Protein AF-A0A961YXX4-F1 (afdb_monomer_lite)

Secondary structure (DSSP, 8-state):
---TTHHHHHHHHHHHHHHHHHHHHHHHHHHHHHHHHHHHHTT-SSHHHHHHHHHHHHHHHHHHHHHHHHHHHHHHHHHHHHHHHHHHT--PPPTTT-HHHHHHHHHHHHHHT----

pLDDT: mean 92.04, std 9.21, range [41.75, 98.19]

Foldseek 3Di:
DPDDPPVVVVVVVVVVVVCVLVVQLVVVLVVVLVVQLVVLVVVDPDPVRSNVRSVVCSVVVSVVSVVVSVVVVVVCVVCVVVVVCVVVVNDDDDCVNCVPVVVVQVVVCVVVVHDRD

Structure (mmCIF, N/CA/C/O backbone):
data_AF-A0A961YXX4-F1
#
_entry.id   AF-A0A961YXX4-F1
#
loop_
_atom_site.group_PDB
_atom_site.id
_atom_site.type_symbol
_atom_site.label_atom_id
_atom_site.label_alt_id
_atom_site.label_comp_id
_atom_site.label_asym_id
_atom_site.label_entity_id
_atom_site.label_seq_id
_atom_site.pdbx_PDB_ins_code
_atom_site.Cartn_x
_atom_site.Cartn_y
_atom_site.Cartn_z
_atom_site.occupancy
_atom_site.B_iso_or_equiv
_atom_site.auth_seq_id
_atom_site.auth_comp_id
_atom_site.auth_asym_id
_atom_site.auth_atom_id
_atom_site.pdbx_PDB_model_num
ATOM 1 N N . MET A 1 1 ? -22.654 16.988 24.661 1.00 48.50 1 MET A N 1
ATOM 2 C CA . MET A 1 1 ? -21.437 17.762 24.327 1.00 48.50 1 MET A CA 1
ATOM 3 C C . MET A 1 1 ? -21.035 17.388 22.911 1.00 48.50 1 MET A C 1
ATOM 5 O O . MET A 1 1 ? -20.723 16.232 22.672 1.00 48.50 1 MET A O 1
ATOM 9 N N . GLN A 1 2 ? -21.148 18.310 21.960 1.00 41.75 2 GLN A N 1
ATOM 10 C CA . GLN A 1 2 ? -20.790 18.065 20.562 1.00 41.75 2 GLN A CA 1
ATOM 11 C C . GLN A 1 2 ? -19.260 18.148 20.460 1.00 41.75 2 GLN A C 1
ATOM 13 O O . GLN A 1 2 ? -18.680 19.183 20.777 1.00 41.75 2 GLN A O 1
ATOM 18 N N . SER A 1 3 ? -18.584 17.042 20.138 1.00 55.91 3 SER A N 1
ATOM 19 C CA . SER A 1 3 ? -17.119 17.003 20.080 1.00 55.91 3 SER A CA 1
ATOM 20 C C . SER A 1 3 ? -16.629 17.659 18.786 1.00 55.91 3 SER A C 1
ATOM 22 O O . SER A 1 3 ? -16.479 17.014 17.742 1.00 55.91 3 SER A O 1
ATOM 24 N N . TYR A 1 4 ? -16.390 18.960 18.835 1.00 53.75 4 TYR A N 1
ATOM 25 C CA . TYR A 1 4 ? -15.705 19.667 17.762 1.00 53.75 4 TYR A CA 1
ATOM 26 C C . TYR A 1 4 ? -14.233 19.210 17.743 1.00 53.75 4 TYR A C 1
ATOM 28 O O . TYR A 1 4 ? -13.545 19.304 18.753 1.00 53.75 4 TYR A O 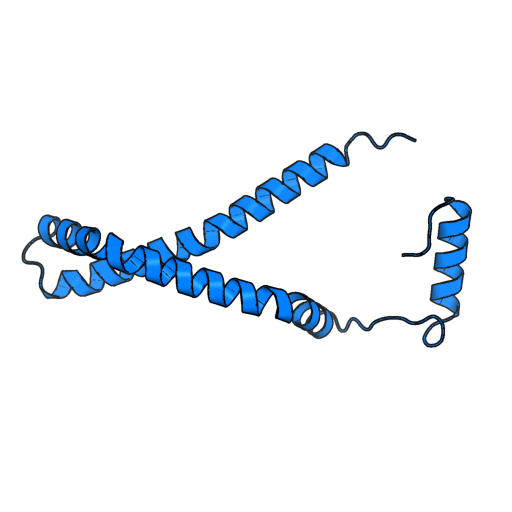1
ATOM 36 N N . GLY A 1 5 ? -13.775 18.636 16.622 1.00 68.56 5 GLY A N 1
ATOM 37 C CA . GLY A 1 5 ? -12.391 18.160 16.431 1.00 68.56 5 GLY A CA 1
ATOM 38 C C . GLY A 1 5 ? -12.224 16.667 16.104 1.00 68.56 5 GLY A C 1
ATOM 39 O O . GLY A 1 5 ? -11.258 16.311 15.430 1.00 68.56 5 GLY A O 1
ATOM 40 N N . LEU A 1 6 ? -13.179 15.796 16.471 1.00 74.75 6 LEU A N 1
ATOM 41 C CA . LEU A 1 6 ? -13.108 14.360 16.129 1.00 74.75 6 LEU A CA 1
ATOM 42 C C . LEU A 1 6 ? -13.141 14.126 14.618 1.00 74.75 6 LEU A C 1
ATOM 44 O O . LEU A 1 6 ? -12.371 13.324 14.099 1.00 74.75 6 LEU A O 1
ATOM 48 N N . ASN A 1 7 ? -13.990 14.862 13.900 1.00 81.31 7 ASN A N 1
ATOM 49 C CA . ASN A 1 7 ? -14.094 14.719 12.451 1.00 81.31 7 ASN A CA 1
ATOM 50 C C . ASN A 1 7 ? -12.767 15.065 11.768 1.00 81.31 7 ASN A C 1
ATOM 52 O O . ASN A 1 7 ? -12.274 14.265 10.981 1.00 81.31 7 ASN A O 1
ATOM 56 N N . THR A 1 8 ? -12.134 16.188 12.114 1.00 85.56 8 THR A N 1
ATOM 57 C CA . THR A 1 8 ? -10.839 16.584 11.535 1.00 85.56 8 THR A CA 1
ATOM 58 C C . THR A 1 8 ? -9.758 15.530 11.781 1.00 85.56 8 THR A C 1
ATOM 60 O O . THR A 1 8 ? -9.004 15.200 10.866 1.00 85.56 8 THR A O 1
ATOM 63 N N . TYR A 1 9 ? -9.712 14.950 12.985 1.00 87.44 9 TYR A N 1
ATOM 64 C CA . TYR A 1 9 ? -8.799 13.851 13.301 1.00 87.44 9 TYR A CA 1
ATOM 65 C C . TYR A 1 9 ? -9.079 12.601 12.453 1.00 87.44 9 TYR A C 1
ATOM 67 O O . TYR A 1 9 ? -8.155 12.055 11.852 1.00 87.44 9 TYR A O 1
ATOM 75 N N . ILE A 1 10 ? -10.346 12.183 12.343 1.00 88.31 10 ILE A N 1
ATOM 76 C CA . ILE A 1 10 ? -10.756 11.029 11.528 1.00 88.31 10 ILE A CA 1
ATOM 77 C C . ILE A 1 10 ? -10.373 11.241 10.061 1.00 88.31 10 ILE A C 1
ATOM 79 O O . ILE A 1 10 ? -9.818 10.337 9.439 1.00 88.31 10 ILE A O 1
ATOM 83 N N . TRP A 1 11 ? -10.624 12.431 9.513 1.00 90.06 11 TRP A N 1
ATOM 84 C CA . TRP A 1 11 ? -10.260 12.785 8.141 1.00 90.06 11 TRP A CA 1
ATOM 85 C C . TRP A 1 11 ? -8.751 12.723 7.918 1.00 90.06 11 TRP A C 1
ATOM 87 O O . TRP A 1 11 ? -8.300 12.079 6.972 1.00 90.06 11 TRP A O 1
ATOM 97 N N . ASN A 1 12 ? -7.967 13.327 8.812 1.00 91.69 12 ASN A N 1
ATOM 98 C CA . ASN A 1 12 ? -6.513 13.313 8.706 1.00 91.69 12 ASN A CA 1
ATOM 99 C C . ASN A 1 12 ? -5.952 11.888 8.812 1.00 91.69 12 ASN A C 1
ATOM 101 O O . ASN A 1 12 ? -5.051 11.517 8.063 1.00 91.69 12 ASN A O 1
ATOM 105 N N . ASN A 1 13 ? -6.506 11.069 9.710 1.00 94.38 13 ASN A N 1
ATOM 106 C CA . ASN A 1 13 ? -6.087 9.681 9.857 1.00 94.38 13 ASN A CA 1
ATOM 107 C C . ASN A 1 13 ? -6.434 8.854 8.614 1.00 94.38 13 ASN A C 1
ATOM 109 O O . ASN A 1 13 ? -5.568 8.179 8.069 1.00 94.38 13 ASN A O 1
ATOM 113 N N . ARG A 1 14 ? -7.665 8.974 8.101 1.00 94.69 14 ARG A N 1
ATOM 114 C CA . ARG A 1 14 ? -8.088 8.299 6.864 1.00 94.69 14 ARG A CA 1
ATOM 115 C C . ARG A 1 14 ? -7.218 8.690 5.678 1.00 94.69 14 ARG A C 1
ATOM 117 O O . ARG A 1 14 ? -6.804 7.813 4.931 1.00 94.69 14 ARG A O 1
ATOM 124 N N . LEU A 1 15 ? -6.909 9.978 5.525 1.00 95.12 15 LEU A N 1
ATOM 125 C CA . LEU A 1 15 ? -6.052 10.460 4.445 1.00 95.12 15 LEU A CA 1
ATOM 126 C C . LEU A 1 15 ? -4.656 9.841 4.531 1.00 95.12 15 LEU A C 1
ATOM 128 O O . LEU A 1 15 ? -4.155 9.336 3.531 1.00 95.12 15 LEU A O 1
ATOM 132 N N . LYS A 1 16 ? -4.051 9.818 5.724 1.00 95.25 16 LYS A N 1
ATOM 133 C CA . LYS A 1 16 ? -2.747 9.178 5.941 1.00 95.25 16 LYS A CA 1
ATOM 134 C C . LYS A 1 16 ? -2.790 7.681 5.648 1.00 95.25 16 LYS A C 1
ATOM 136 O O . LYS A 1 16 ? -1.905 7.184 4.963 1.00 95.25 16 LYS A O 1
ATOM 141 N N . SER A 1 17 ? -3.817 6.973 6.116 1.00 94.44 17 SER A N 1
ATOM 142 C CA . SER A 1 17 ? -3.986 5.544 5.840 1.00 94.44 17 SER A CA 1
ATOM 143 C C . SER A 1 17 ? -4.156 5.266 4.346 1.00 94.44 17 SER A C 1
ATOM 145 O O . SER A 1 17 ? -3.508 4.364 3.831 1.00 94.44 17 SER A O 1
ATOM 147 N N . ILE A 1 18 ? -4.962 6.056 3.631 1.00 96.00 18 ILE A N 1
ATOM 148 C CA . ILE A 1 18 ? -5.134 5.925 2.175 1.00 96.00 18 ILE A CA 1
ATOM 149 C C . ILE A 1 18 ? -3.815 6.202 1.451 1.00 96.00 18 ILE A C 1
ATOM 151 O O . ILE A 1 18 ? -3.438 5.443 0.563 1.00 96.00 18 ILE A O 1
ATOM 155 N N . LEU A 1 19 ? -3.092 7.253 1.848 1.00 96.88 19 LEU A N 1
ATOM 156 C CA . LEU A 1 19 ? -1.793 7.586 1.269 1.00 96.88 19 LEU A CA 1
ATOM 157 C C . LEU A 1 19 ? -0.798 6.442 1.479 1.00 96.88 19 LEU A C 1
ATOM 159 O O . LEU A 1 19 ? -0.140 6.043 0.529 1.00 96.88 19 LEU A O 1
ATOM 163 N N . LEU A 1 20 ? -0.729 5.869 2.683 1.00 94.94 20 LEU A N 1
ATOM 164 C CA . LEU A 1 20 ? 0.127 4.716 2.974 1.00 94.94 20 LEU A CA 1
ATOM 165 C C . LEU A 1 20 ? -0.270 3.480 2.157 1.00 94.94 20 LEU A C 1
ATOM 167 O O . LEU A 1 20 ? 0.603 2.804 1.617 1.00 94.94 20 LEU A O 1
ATOM 171 N N . LEU A 1 21 ? -1.573 3.213 2.018 1.00 94.75 21 LEU A N 1
ATOM 172 C CA . LEU A 1 21 ? -2.073 2.105 1.207 1.00 94.75 21 LEU A CA 1
ATOM 173 C C . LEU A 1 21 ? -1.705 2.282 -0.268 1.00 94.75 21 LEU A C 1
ATOM 175 O O . LEU A 1 21 ? -1.202 1.345 -0.866 1.00 94.75 21 LEU A O 1
ATOM 179 N N . ILE A 1 22 ? -1.878 3.469 -0.850 1.00 96.31 22 ILE A N 1
ATOM 180 C CA . ILE A 1 22 ? -1.471 3.743 -2.240 1.00 96.31 22 ILE A CA 1
ATOM 181 C C . ILE A 1 22 ? 0.058 3.764 -2.376 1.00 96.31 22 ILE A C 1
ATOM 183 O O . ILE A 1 22 ? 0.605 3.321 -3.384 1.00 96.31 22 ILE A O 1
ATOM 187 N N . GLY A 1 23 ? 0.762 4.249 -1.356 1.00 97.19 23 GLY A N 1
ATOM 188 C CA . GLY A 1 23 ? 2.217 4.337 -1.335 1.00 97.19 23 GLY A CA 1
ATOM 189 C C . GLY A 1 23 ? 2.897 2.974 -1.425 1.00 97.19 23 GLY A C 1
ATOM 190 O O . GLY A 1 23 ? 3.961 2.874 -2.025 1.00 97.19 23 GLY A O 1
ATOM 191 N N . PHE A 1 24 ? 2.278 1.916 -0.899 1.00 96.75 24 PHE A N 1
ATOM 192 C CA . PHE A 1 24 ? 2.836 0.564 -0.934 1.00 96.75 24 PHE A CA 1
ATOM 193 C C . PHE A 1 24 ? 3.009 -0.020 -2.357 1.00 96.75 24 PHE A C 1
ATOM 195 O O . PHE A 1 24 ? 4.148 -0.318 -2.721 1.00 96.75 24 PHE A O 1
ATOM 202 N N . PRO A 1 25 ? 1.969 -0.143 -3.210 1.00 97.38 25 PRO A N 1
ATOM 203 C CA . PRO A 1 25 ? 2.142 -0.601 -4.589 1.00 97.38 25 PRO A CA 1
ATOM 204 C C . PRO A 1 25 ? 3.006 0.354 -5.415 1.00 97.38 25 PRO A C 1
ATOM 206 O O . PRO A 1 25 ? 3.751 -0.104 -6.274 1.00 97.38 25 PRO A O 1
ATOM 209 N N . VAL A 1 26 ? 2.960 1.665 -5.146 1.00 97.88 26 VAL A N 1
ATOM 210 C CA . VAL A 1 26 ? 3.845 2.638 -5.808 1.00 97.88 26 VAL A CA 1
ATOM 211 C C . VAL A 1 26 ? 5.309 2.363 -5.462 1.00 97.88 26 VAL A C 1
ATOM 213 O O . VAL A 1 26 ? 6.148 2.316 -6.357 1.00 97.88 26 VAL A O 1
ATOM 216 N N . LEU A 1 27 ? 5.624 2.126 -4.187 1.00 97.81 27 LEU A N 1
ATOM 217 C CA . LEU A 1 27 ? 6.974 1.782 -3.747 1.00 97.81 27 LEU A CA 1
ATOM 218 C C . LEU A 1 27 ? 7.455 0.477 -4.393 1.00 97.81 27 LEU A C 1
ATOM 220 O O . LEU A 1 27 ? 8.574 0.422 -4.898 1.00 97.81 27 LEU A O 1
ATOM 224 N N . LEU A 1 28 ? 6.608 -0.554 -4.426 1.00 97.88 28 LEU A N 1
ATOM 225 C CA . LEU A 1 28 ? 6.936 -1.816 -5.090 1.00 97.88 28 LEU A CA 1
ATOM 226 C C . LEU A 1 28 ? 7.155 -1.637 -6.595 1.00 97.88 28 LEU A C 1
ATOM 228 O O . LEU A 1 28 ? 8.080 -2.231 -7.143 1.00 97.88 28 LEU A O 1
ATOM 232 N N . LEU A 1 29 ? 6.360 -0.793 -7.256 1.00 98.06 29 LEU A N 1
ATOM 233 C CA . LEU A 1 29 ? 6.544 -0.456 -8.666 1.00 98.06 29 LEU A CA 1
ATOM 234 C C . LEU A 1 29 ? 7.889 0.242 -8.901 1.00 98.06 29 LEU A C 1
ATOM 236 O O . LEU A 1 29 ? 8.590 -0.105 -9.846 1.00 98.06 29 LEU A O 1
ATOM 240 N N . LEU A 1 30 ? 8.274 1.187 -8.035 1.00 97.81 30 LEU A N 1
ATOM 241 C CA . LEU A 1 30 ? 9.569 1.870 -8.115 1.00 97.81 30 LEU A CA 1
ATOM 242 C C . LEU A 1 30 ? 10.735 0.890 -7.957 1.00 97.81 30 LEU A C 1
ATOM 244 O O . LEU A 1 30 ? 11.695 0.956 -8.721 1.00 97.81 30 LEU A O 1
ATOM 248 N N . ILE A 1 31 ? 10.639 -0.041 -7.004 1.00 98.06 31 ILE A N 1
ATOM 249 C CA . ILE A 1 31 ? 11.651 -1.084 -6.805 1.00 98.06 31 ILE A CA 1
ATOM 250 C C . ILE A 1 31 ? 11.705 -2.014 -8.023 1.00 98.06 31 ILE A C 1
ATOM 252 O O . ILE A 1 31 ? 12.787 -2.284 -8.536 1.00 98.06 31 ILE A O 1
ATOM 256 N N . ALA A 1 32 ? 10.558 -2.471 -8.529 1.00 97.62 32 ALA A N 1
ATOM 257 C CA . ALA A 1 32 ? 10.497 -3.340 -9.702 1.00 97.62 32 ALA A CA 1
ATOM 258 C C . ALA A 1 32 ? 11.052 -2.652 -10.959 1.00 97.62 32 ALA A C 1
ATOM 260 O O . ALA A 1 32 ? 11.776 -3.273 -11.734 1.00 97.62 32 ALA A O 1
ATOM 261 N N . TYR A 1 33 ? 10.778 -1.359 -11.135 1.00 97.06 33 TYR A N 1
ATOM 262 C CA . TYR A 1 33 ? 11.356 -0.555 -12.207 1.00 97.06 33 TYR A CA 1
ATOM 263 C C . TYR A 1 33 ? 12.873 -0.375 -12.046 1.00 97.06 33 TYR A C 1
ATOM 265 O O . TYR A 1 33 ? 13.607 -0.496 -13.023 1.00 97.06 33 TYR A O 1
ATOM 273 N N . ALA A 1 34 ? 13.368 -0.158 -10.823 1.00 97.31 34 ALA A N 1
ATOM 274 C CA . ALA A 1 34 ? 14.805 -0.104 -10.555 1.00 97.31 34 ALA A CA 1
ATOM 275 C C . ALA A 1 34 ? 15.498 -1.434 -10.899 1.00 97.31 34 ALA A C 1
ATOM 277 O O . ALA A 1 34 ? 16.559 -1.433 -11.520 1.00 97.31 34 ALA A O 1
ATOM 278 N N . VAL A 1 35 ? 14.875 -2.569 -10.567 1.00 96.88 35 VAL A N 1
ATOM 279 C CA . VAL A 1 35 ? 15.362 -3.895 -10.976 1.00 96.88 35 VAL A CA 1
ATOM 280 C C . VAL A 1 35 ? 15.341 -4.038 -12.500 1.00 96.88 35 VAL A C 1
ATOM 282 O O . VAL A 1 35 ? 16.329 -4.486 -13.072 1.00 96.88 35 VAL A O 1
ATOM 285 N N . ALA A 1 36 ? 14.266 -3.615 -13.171 1.00 96.50 36 ALA A N 1
ATOM 286 C CA . ALA A 1 36 ? 14.170 -3.657 -14.630 1.00 96.50 36 ALA A CA 1
ATOM 287 C C . ALA A 1 36 ? 15.280 -2.841 -15.312 1.00 96.50 36 ALA A C 1
ATOM 289 O O . ALA A 1 36 ? 15.880 -3.319 -16.271 1.00 96.50 36 ALA A O 1
ATOM 290 N N . LEU A 1 37 ? 15.609 -1.657 -14.784 1.00 96.50 37 LEU A N 1
ATOM 291 C CA . LEU A 1 37 ? 16.732 -0.848 -15.265 1.00 96.50 37 LEU A CA 1
ATOM 292 C C . LEU A 1 37 ? 18.067 -1.589 -15.147 1.00 96.50 37 LEU A C 1
ATOM 294 O O . LEU A 1 37 ? 18.845 -1.587 -16.096 1.00 96.50 37 LEU A O 1
ATOM 298 N N . VAL A 1 38 ? 18.324 -2.246 -14.013 1.00 95.88 38 VAL A N 1
ATOM 299 C CA . VAL A 1 38 ? 19.547 -3.040 -13.823 1.00 95.88 38 VAL A CA 1
ATOM 300 C C . VAL A 1 38 ? 19.591 -4.212 -14.801 1.00 95.88 38 VAL A C 1
ATOM 302 O O . VAL A 1 38 ? 20.611 -4.422 -15.446 1.00 95.88 38 VAL A O 1
ATOM 305 N N . VAL A 1 39 ? 18.487 -4.942 -14.968 1.00 95.44 39 VAL A N 1
ATOM 306 C CA . VAL A 1 39 ? 18.413 -6.094 -15.881 1.00 95.44 39 VAL A CA 1
ATOM 307 C C . VAL A 1 39 ? 18.671 -5.678 -17.330 1.00 95.44 39 VAL A C 1
ATOM 309 O O . VAL A 1 39 ? 19.494 -6.280 -18.008 1.00 95.44 39 VAL A O 1
ATOM 312 N N . VAL A 1 40 ? 18.012 -4.623 -17.798 1.00 95.50 40 VAL A N 1
ATOM 313 C CA . VAL A 1 40 ? 18.175 -4.127 -19.169 1.00 95.50 40 VAL A CA 1
ATOM 314 C C . VAL A 1 40 ? 19.571 -3.539 -19.399 1.00 95.50 40 VAL A C 1
ATOM 316 O O . VAL A 1 40 ? 20.098 -3.615 -20.507 1.00 95.50 40 VAL A O 1
ATOM 319 N N . SER A 1 41 ? 20.204 -2.980 -18.362 1.00 93.25 41 SER A N 1
ATOM 320 C CA . SER A 1 41 ? 21.537 -2.378 -18.488 1.00 93.25 41 SER A CA 1
ATOM 321 C C . SER A 1 41 ? 22.630 -3.358 -18.928 1.00 93.25 41 SER A C 1
ATOM 323 O O . SER A 1 41 ? 23.645 -2.911 -19.453 1.00 93.25 41 SER A O 1
ATOM 325 N N . PHE A 1 42 ? 22.425 -4.671 -18.760 1.00 93.12 42 PHE A N 1
ATOM 326 C CA . PHE A 1 42 ? 23.383 -5.688 -19.202 1.00 93.12 42 PHE A CA 1
ATOM 327 C C . PHE A 1 42 ? 23.457 -5.834 -20.730 1.00 93.12 42 PHE A C 1
ATOM 329 O O . PHE A 1 42 ? 24.528 -6.151 -21.242 1.00 93.12 42 PHE A O 1
ATOM 336 N N . ASP A 1 43 ? 22.363 -5.556 -21.444 1.00 92.75 43 ASP A N 1
ATOM 337 C CA . ASP A 1 43 ? 22.267 -5.707 -22.905 1.00 92.75 43 ASP A CA 1
ATOM 338 C C . ASP A 1 43 ? 22.161 -4.357 -23.645 1.00 92.75 43 ASP A C 1
ATOM 340 O O . ASP A 1 43 ? 22.247 -4.295 -24.874 1.00 92.75 43 ASP A O 1
ATOM 344 N N . ALA A 1 44 ? 21.970 -3.251 -22.919 1.00 90.62 44 ALA A N 1
ATOM 345 C CA . ALA A 1 44 ? 21.778 -1.932 -23.509 1.00 90.62 44 ALA A CA 1
ATOM 346 C C . ALA A 1 44 ? 23.092 -1.317 -24.026 1.00 90.62 44 ALA A C 1
ATOM 348 O O . ALA A 1 44 ? 24.038 -1.086 -23.275 1.00 90.62 44 ALA A O 1
ATOM 349 N N . TYR A 1 45 ? 23.114 -0.929 -25.306 1.00 88.62 45 TYR A N 1
ATOM 350 C CA . TYR A 1 45 ? 24.261 -0.246 -25.925 1.00 88.62 45 TYR A CA 1
ATOM 351 C C . TYR A 1 45 ? 24.363 1.245 -25.564 1.00 88.62 45 TYR A C 1
ATOM 353 O O . TYR A 1 45 ? 25.404 1.868 -25.768 1.00 88.62 45 TYR A O 1
ATOM 361 N N . SER A 1 46 ? 23.281 1.844 -25.060 1.00 93.88 46 SER A N 1
ATOM 362 C CA . SER A 1 46 ? 23.236 3.248 -24.643 1.00 93.88 46 SER A CA 1
ATOM 363 C C . SER A 1 46 ? 22.278 3.449 -23.472 1.00 93.88 46 SER A C 1
ATOM 365 O O . SER A 1 46 ? 21.312 2.702 -23.308 1.00 93.88 46 SER A O 1
ATOM 367 N N . VAL A 1 47 ? 22.516 4.502 -22.685 1.00 91.88 47 VAL A N 1
ATOM 368 C CA . VAL A 1 47 ? 21.664 4.870 -21.542 1.00 91.88 47 VAL A 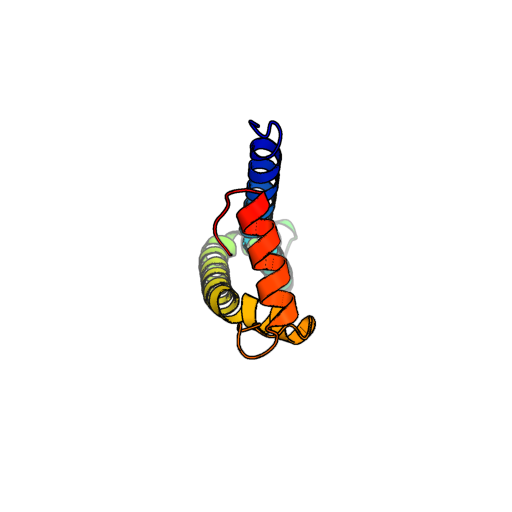CA 1
ATOM 369 C C . VAL A 1 47 ? 20.225 5.135 -21.996 1.00 91.88 47 VAL A C 1
ATOM 371 O O . VAL A 1 47 ? 19.286 4.620 -21.393 1.00 91.88 47 VAL A O 1
ATOM 374 N N . ASP A 1 48 ? 20.044 5.861 -23.102 1.00 94.62 48 ASP A N 1
ATOM 375 C CA . ASP A 1 48 ? 18.717 6.159 -23.654 1.00 94.62 48 ASP A CA 1
ATOM 376 C C . ASP A 1 48 ? 17.956 4.897 -24.069 1.00 94.62 48 ASP A C 1
ATOM 378 O O . ASP A 1 48 ? 16.740 4.810 -23.888 1.00 94.62 48 ASP A O 1
ATOM 382 N N . GLN A 1 49 ? 18.660 3.913 -24.635 1.00 93.56 49 GLN A N 1
ATOM 383 C CA . GLN A 1 49 ? 18.067 2.623 -24.968 1.00 93.56 49 GLN A CA 1
ATOM 384 C C . GLN A 1 49 ? 17.664 1.869 -23.701 1.00 93.56 49 GLN A C 1
ATOM 386 O O . GLN A 1 49 ? 16.525 1.421 -23.621 1.00 93.56 49 GLN A O 1
ATOM 391 N N . GLY A 1 50 ? 18.531 1.828 -22.685 1.00 94.31 50 GLY A N 1
ATOM 392 C CA . GLY A 1 50 ? 18.220 1.163 -21.422 1.00 94.31 50 GLY A CA 1
ATOM 393 C C . GLY A 1 50 ? 16.963 1.714 -20.740 1.00 94.31 50 GLY A C 1
ATOM 394 O O . GLY A 1 50 ? 16.129 0.949 -20.261 1.00 94.31 50 GLY A O 1
ATOM 395 N N . 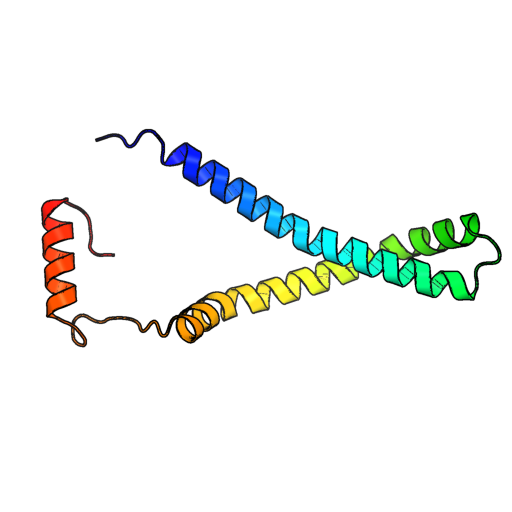PHE A 1 51 ? 16.761 3.036 -20.766 1.00 95.38 51 PHE A N 1
ATOM 396 C CA . PHE A 1 51 ? 15.527 3.645 -20.259 1.00 95.38 51 PHE A CA 1
ATOM 397 C C . PHE A 1 51 ? 14.291 3.256 -21.076 1.00 95.38 51 PHE A C 1
ATOM 399 O O . PHE A 1 51 ? 13.261 2.917 -20.494 1.00 95.38 51 PHE A O 1
ATOM 406 N N . ARG A 1 52 ? 14.368 3.296 -22.412 1.00 95.69 52 ARG A N 1
ATOM 407 C CA . ARG A 1 52 ? 13.239 2.914 -23.280 1.00 95.69 52 ARG A CA 1
ATOM 408 C C . ARG A 1 52 ? 12.845 1.454 -23.085 1.00 95.69 52 ARG A C 1
ATOM 410 O O . ARG A 1 52 ? 11.660 1.157 -22.941 1.00 95.69 52 ARG A O 1
ATOM 417 N N . ASP A 1 53 ? 13.835 0.577 -23.024 1.00 95.56 53 ASP A N 1
ATOM 418 C CA . ASP A 1 53 ? 13.644 -0.859 -22.863 1.00 95.56 53 ASP A CA 1
ATOM 419 C C . ASP A 1 53 ? 13.053 -1.165 -21.474 1.00 95.56 53 ASP A C 1
ATOM 421 O O . ASP A 1 53 ? 12.059 -1.882 -21.378 1.00 95.56 53 ASP A O 1
ATOM 425 N N . ALA A 1 54 ? 13.534 -0.526 -20.401 1.00 96.00 54 ALA A N 1
ATOM 426 C CA . ALA A 1 54 ? 12.938 -0.669 -19.069 1.00 96.00 54 ALA A CA 1
ATOM 427 C C . ALA A 1 54 ? 11.492 -0.139 -18.993 1.00 96.00 54 ALA A C 1
ATOM 429 O O . ALA A 1 54 ? 10.628 -0.775 -18.387 1.00 96.00 54 ALA A O 1
ATOM 430 N N . VAL A 1 55 ? 11.192 0.998 -19.635 1.00 96.50 55 VAL A N 1
ATOM 431 C CA . VAL A 1 55 ? 9.821 1.539 -19.718 1.00 96.50 55 VAL A CA 1
ATOM 432 C C . VAL A 1 55 ? 8.901 0.594 -20.492 1.00 96.50 55 VAL A C 1
ATOM 434 O O . VAL A 1 55 ? 7.742 0.427 -20.112 1.00 96.50 55 VAL A O 1
ATOM 437 N N . SER A 1 56 ? 9.409 -0.075 -21.529 1.00 96.50 56 SER A N 1
ATOM 438 C CA . SER A 1 56 ? 8.635 -1.049 -22.308 1.00 96.50 56 SER A CA 1
ATOM 439 C C . SER A 1 56 ? 8.196 -2.274 -21.492 1.00 96.50 56 SER A C 1
ATOM 441 O O . SER A 1 56 ? 7.197 -2.906 -21.832 1.00 96.50 56 SER A O 1
ATOM 443 N N . LEU A 1 57 ? 8.878 -2.565 -20.375 1.00 96.56 57 LEU A N 1
ATOM 444 C CA . LEU A 1 57 ? 8.520 -3.639 -19.442 1.00 96.56 57 LEU A CA 1
ATOM 445 C C . LEU A 1 57 ? 7.416 -3.239 -18.450 1.00 96.56 57 LEU A C 1
ATOM 447 O O . LEU A 1 57 ? 6.768 -4.115 -17.872 1.00 96.56 57 LEU A O 1
ATOM 451 N N . LEU A 1 58 ? 7.156 -1.940 -18.250 1.00 96.56 58 LEU A N 1
ATOM 452 C CA . LEU A 1 58 ? 6.170 -1.460 -17.273 1.00 96.56 58 LEU A CA 1
ATOM 453 C C . LEU A 1 58 ? 4.763 -2.056 -17.457 1.00 96.56 58 LEU A C 1
ATOM 455 O O . LEU A 1 58 ? 4.186 -2.463 -16.449 1.00 96.56 58 LEU A O 1
ATOM 459 N N . PRO A 1 59 ? 4.201 -2.185 -18.678 1.00 97.81 59 PRO 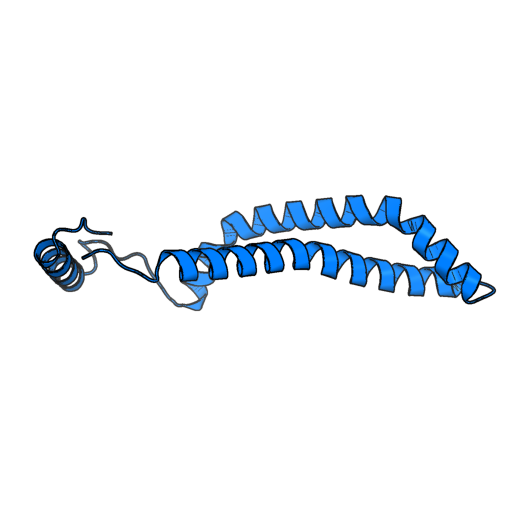A N 1
ATOM 460 C CA . PRO A 1 59 ? 2.889 -2.804 -18.871 1.00 97.81 59 PRO A CA 1
ATOM 461 C C . PRO A 1 59 ? 2.795 -4.245 -18.352 1.00 97.81 59 PRO A C 1
ATOM 463 O O . PRO A 1 59 ? 1.712 -4.669 -17.959 1.00 97.81 59 PRO A O 1
ATOM 466 N N . ALA A 1 60 ? 3.909 -4.986 -18.317 1.00 96.75 60 ALA A N 1
ATOM 467 C CA . ALA A 1 60 ? 3.972 -6.328 -17.741 1.00 96.75 60 ALA A CA 1
ATOM 468 C C . ALA A 1 60 ? 4.233 -6.299 -16.224 1.00 96.75 60 ALA A C 1
ATOM 470 O O . ALA A 1 60 ? 3.643 -7.078 -15.479 1.00 96.75 60 ALA A O 1
ATOM 471 N N . ILE A 1 61 ? 5.075 -5.377 -15.746 1.00 97.31 61 ILE A N 1
ATOM 472 C CA . ILE A 1 61 ? 5.417 -5.240 -14.321 1.00 97.31 61 ILE A CA 1
ATOM 473 C C . ILE A 1 61 ? 4.215 -4.760 -13.496 1.00 97.31 61 ILE A C 1
ATOM 475 O O . ILE A 1 61 ? 3.951 -5.305 -12.425 1.00 97.31 61 ILE A O 1
ATOM 479 N N . ILE A 1 62 ? 3.472 -3.760 -13.983 1.00 97.88 62 ILE A N 1
ATOM 480 C CA . ILE A 1 62 ? 2.332 -3.153 -13.277 1.00 97.88 62 ILE A CA 1
ATOM 481 C C . ILE A 1 62 ? 1.314 -4.204 -12.795 1.00 97.88 62 ILE A C 1
ATOM 483 O O . ILE A 1 62 ? 1.049 -4.240 -11.591 1.00 97.88 62 ILE A O 1
ATOM 487 N N . PRO A 1 63 ? 0.744 -5.077 -13.653 1.00 98.12 63 PRO A N 1
ATOM 488 C CA . PRO A 1 63 ? -0.243 -6.056 -13.201 1.00 98.12 63 PRO A CA 1
ATOM 489 C C . PRO A 1 63 ? 0.341 -7.066 -12.207 1.00 98.12 63 PRO A C 1
ATOM 491 O O . PRO A 1 63 ? -0.360 -7.463 -11.278 1.00 98.12 63 PRO A O 1
ATOM 494 N N . ILE A 1 64 ? 1.621 -7.437 -12.338 1.00 97.75 64 ILE A N 1
ATOM 495 C CA . ILE A 1 64 ? 2.300 -8.332 -11.388 1.00 97.75 64 ILE A CA 1
ATOM 496 C C . ILE A 1 64 ? 2.408 -7.664 -10.013 1.00 97.75 64 ILE A C 1
ATOM 498 O O . ILE A 1 64 ? 2.023 -8.259 -9.008 1.00 97.75 64 ILE A O 1
ATOM 502 N N . VAL A 1 65 ? 2.876 -6.414 -9.957 1.00 98.19 65 VAL A N 1
ATOM 503 C CA . VAL A 1 65 ? 3.000 -5.653 -8.702 1.00 98.19 65 VAL A CA 1
ATOM 504 C C . VAL A 1 65 ? 1.640 -5.477 -8.028 1.00 98.19 65 VAL A C 1
ATOM 506 O O . VAL A 1 65 ? 1.531 -5.643 -6.811 1.00 98.19 65 VAL A O 1
ATOM 509 N N . LEU A 1 66 ? 0.593 -5.181 -8.801 1.00 97.81 66 LEU A N 1
ATOM 510 C CA . LEU A 1 66 ? -0.768 -5.065 -8.280 1.00 97.81 66 LEU A CA 1
ATOM 511 C C . LEU A 1 66 ? -1.289 -6.401 -7.739 1.00 97.81 66 LEU A C 1
ATOM 513 O O . LEU A 1 66 ? -1.866 -6.422 -6.655 1.00 97.81 66 LEU A O 1
ATOM 517 N N . ALA A 1 67 ? -1.048 -7.513 -8.439 1.00 98.06 67 ALA A N 1
ATOM 518 C CA . ALA A 1 67 ? -1.446 -8.843 -7.983 1.00 98.06 67 ALA A CA 1
ATOM 519 C C . ALA A 1 67 ? -0.731 -9.244 -6.683 1.00 98.06 67 ALA A C 1
ATOM 521 O O . ALA A 1 67 ? -1.378 -9.693 -5.738 1.00 98.06 67 ALA A O 1
ATOM 522 N N . VAL A 1 68 ? 0.585 -9.022 -6.603 1.00 97.44 68 VAL A N 1
ATOM 523 C CA . VAL A 1 68 ? 1.382 -9.279 -5.391 1.00 97.44 68 VAL A CA 1
ATOM 524 C C . VAL A 1 68 ? 0.900 -8.411 -4.233 1.00 97.44 68 VAL A C 1
ATOM 526 O O . VAL A 1 68 ? 0.724 -8.906 -3.122 1.00 97.44 68 VAL A O 1
ATOM 529 N N . THR A 1 69 ? 0.629 -7.131 -4.493 1.00 97.75 69 THR A N 1
ATOM 530 C CA . THR A 1 69 ? 0.109 -6.203 -3.483 1.00 97.75 69 THR A CA 1
ATOM 531 C C . THR A 1 69 ? -1.258 -6.647 -2.969 1.00 97.75 69 THR A C 1
ATOM 533 O O . THR A 1 69 ? -1.468 -6.695 -1.759 1.00 97.75 69 THR A O 1
ATOM 536 N N . ALA A 1 70 ? -2.177 -7.010 -3.866 1.00 97.38 70 ALA A N 1
ATOM 537 C CA . ALA A 1 70 ? -3.504 -7.490 -3.499 1.00 97.38 70 ALA A CA 1
ATOM 538 C C . ALA A 1 70 ? -3.424 -8.779 -2.668 1.00 97.38 70 ALA A C 1
ATOM 540 O O . ALA A 1 70 ? -4.074 -8.878 -1.629 1.00 97.38 70 ALA A O 1
ATOM 541 N N . ALA A 1 71 ? -2.583 -9.734 -3.076 1.00 97.56 71 ALA A N 1
ATOM 542 C CA . ALA A 1 71 ? -2.347 -10.960 -2.319 1.00 97.56 71 ALA A CA 1
ATOM 543 C C . ALA A 1 71 ? -1.791 -10.661 -0.918 1.00 97.56 71 ALA A C 1
ATOM 545 O O . ALA A 1 71 ? -2.289 -11.193 0.075 1.00 97.56 71 ALA A O 1
ATOM 546 N N . TRP A 1 72 ? -0.809 -9.762 -0.820 1.00 96.19 72 TRP A N 1
ATOM 547 C CA . TRP A 1 72 ? -0.242 -9.350 0.460 1.00 96.19 72 TRP A CA 1
ATOM 548 C C . TRP A 1 72 ? -1.271 -8.666 1.363 1.00 96.19 72 TRP A C 1
ATOM 550 O O . TRP A 1 72 ? -1.314 -8.946 2.557 1.00 96.19 72 TRP A O 1
ATOM 560 N N . TRP A 1 73 ? -2.142 -7.813 0.816 1.00 96.12 73 TRP A N 1
ATOM 561 C CA . TRP A 1 73 ? -3.225 -7.199 1.586 1.00 96.12 73 TRP A CA 1
ATOM 562 C C . TRP A 1 73 ? -4.217 -8.212 2.135 1.00 96.12 73 TRP A C 1
ATOM 564 O O . TRP A 1 73 ? -4.645 -8.053 3.274 1.00 96.12 73 TRP A O 1
ATOM 574 N N . VAL A 1 74 ? -4.556 -9.258 1.378 1.00 96.56 74 VAL A N 1
ATOM 575 C CA . VAL A 1 74 ? -5.411 -10.340 1.887 1.00 96.56 74 VAL A CA 1
ATOM 576 C C . VAL A 1 74 ? -4.747 -11.018 3.082 1.00 96.56 74 VAL A C 1
ATOM 578 O O . VAL A 1 74 ? -5.381 -11.175 4.120 1.00 96.56 74 VAL A O 1
ATOM 581 N N . ILE A 1 75 ? -3.459 -11.358 2.974 1.00 95.69 75 ILE A N 1
ATOM 582 C CA . ILE A 1 75 ? -2.703 -11.965 4.080 1.00 95.69 75 ILE A CA 1
ATOM 583 C C . ILE A 1 75 ? -2.671 -11.022 5.291 1.00 95.69 75 ILE A C 1
ATOM 585 O O . ILE A 1 75 ? -3.005 -11.424 6.404 1.00 95.69 75 ILE A O 1
ATOM 589 N N . ALA A 1 76 ? -2.317 -9.755 5.075 1.00 93.69 76 ALA A N 1
ATOM 590 C CA . ALA A 1 76 ? -2.220 -8.755 6.130 1.00 93.69 76 ALA A CA 1
ATOM 591 C C . ALA A 1 76 ? -3.568 -8.491 6.817 1.00 93.69 76 ALA A C 1
ATOM 593 O O . ALA A 1 76 ? -3.594 -8.267 8.022 1.00 93.69 76 ALA A O 1
ATOM 594 N N . TRP A 1 77 ? -4.681 -8.541 6.080 1.00 93.62 77 TRP A N 1
ATOM 595 C CA . TRP A 1 77 ? -6.020 -8.347 6.634 1.00 93.62 77 TRP A CA 1
ATOM 596 C C . TRP A 1 77 ? -6.375 -9.396 7.688 1.00 93.62 77 TRP A C 1
ATOM 598 O O . TRP A 1 77 ? -7.012 -9.064 8.682 1.00 93.62 77 TRP A O 1
ATOM 608 N N . PHE A 1 78 ? -5.960 -10.648 7.485 1.00 94.88 78 PHE A N 1
ATOM 609 C CA . PHE A 1 78 ? -6.201 -11.714 8.457 1.00 94.88 78 PHE A CA 1
ATOM 610 C C . PHE A 1 78 ? -5.141 -11.761 9.560 1.00 94.88 78 PHE A C 1
ATOM 612 O O . PHE A 1 78 ? -5.468 -12.087 10.693 1.00 94.88 78 PHE A O 1
ATOM 619 N N . ALA A 1 79 ? -3.888 -11.424 9.252 1.00 93.56 79 ALA A N 1
ATOM 620 C CA . ALA A 1 79 ? -2.784 -11.556 10.200 1.00 93.56 79 ALA A CA 1
ATOM 621 C C . ALA A 1 79 ? -2.580 -10.337 11.119 1.00 93.56 79 ALA A C 1
ATOM 623 O O . ALA A 1 79 ? -1.876 -10.448 12.121 1.00 93.56 79 ALA A O 1
ATOM 624 N N . ASN A 1 80 ? -3.127 -9.160 10.789 1.00 92.12 80 ASN A N 1
ATOM 625 C CA . ASN A 1 80 ? -2.790 -7.918 11.496 1.00 92.12 80 ASN A CA 1
ATOM 626 C C . ASN A 1 80 ? -3.085 -7.968 13.003 1.00 92.12 80 ASN A C 1
ATOM 628 O O . ASN A 1 80 ? -2.237 -7.549 13.788 1.00 92.12 80 ASN A O 1
ATOM 632 N N . GLN A 1 81 ? -4.252 -8.474 13.401 1.00 91.19 81 GLN A N 1
ATOM 633 C CA . GLN A 1 81 ? -4.681 -8.501 14.795 1.00 91.19 81 GLN A CA 1
ATOM 634 C C . GLN A 1 81 ? -3.830 -9.479 15.607 1.00 91.19 81 GLN A C 1
ATOM 636 O O . GLN A 1 81 ? -3.287 -9.094 16.637 1.00 91.19 81 GLN A O 1
ATOM 641 N N . ASP A 1 82 ? -3.615 -10.687 15.085 1.00 89.62 82 ASP A N 1
ATOM 642 C CA . ASP A 1 82 ? -2.803 -11.716 15.740 1.00 89.62 82 ASP A CA 1
ATOM 643 C C . ASP A 1 82 ? -1.357 -11.248 15.959 1.00 89.62 82 ASP A C 1
ATOM 645 O O . ASP A 1 82 ? -0.772 -11.478 17.020 1.00 89.62 82 ASP A O 1
ATOM 649 N N . ILE A 1 83 ? -0.777 -10.545 14.979 1.00 90.19 83 ILE A N 1
ATOM 650 C CA . ILE A 1 83 ? 0.565 -9.958 15.097 1.00 90.19 83 ILE A CA 1
ATOM 651 C C . ILE A 1 83 ? 0.596 -8.910 16.217 1.00 90.19 83 ILE A C 1
ATOM 653 O O . ILE A 1 83 ? 1.519 -8.915 17.034 1.00 90.19 83 ILE A O 1
ATOM 657 N N . ILE A 1 84 ? -0.398 -8.017 16.269 1.00 91.44 84 ILE A N 1
ATOM 658 C CA . ILE A 1 84 ? -0.482 -6.971 17.298 1.00 91.44 84 ILE A CA 1
ATOM 659 C C . ILE A 1 84 ? -0.631 -7.600 18.682 1.00 91.44 84 ILE A C 1
ATOM 661 O O . ILE A 1 84 ? 0.112 -7.237 19.596 1.00 91.44 84 ILE A O 1
ATOM 665 N N . ASP A 1 85 ? -1.541 -8.557 18.836 1.00 92.00 85 ASP A N 1
ATOM 666 C CA . ASP A 1 85 ? -1.813 -9.212 20.114 1.00 92.00 85 ASP A CA 1
ATOM 667 C C . ASP A 1 85 ? -0.573 -9.964 20.611 1.00 92.00 85 ASP A C 1
ATOM 669 O O . ASP A 1 85 ? -0.166 -9.811 21.764 1.00 92.00 85 ASP A O 1
ATOM 673 N N . THR A 1 86 ? 0.123 -10.665 19.711 1.00 91.75 86 THR A N 1
ATOM 674 C CA . THR A 1 86 ? 1.362 -11.386 20.036 1.00 91.75 86 THR A CA 1
ATOM 675 C C . THR A 1 86 ? 2.489 -10.445 20.467 1.00 91.75 86 THR A C 1
ATOM 677 O O . THR A 1 86 ? 3.161 -10.708 21.462 1.00 91.75 86 THR A O 1
ATOM 680 N N . ILE A 1 87 ? 2.707 -9.336 19.750 1.00 93.50 87 ILE A N 1
ATOM 681 C CA . ILE A 1 87 ? 3.789 -8.382 20.060 1.00 93.50 87 ILE A CA 1
ATOM 682 C C . ILE A 1 87 ? 3.501 -7.615 21.354 1.00 93.50 87 ILE A C 1
ATOM 684 O O . ILE A 1 87 ? 4.416 -7.328 22.124 1.00 93.50 87 ILE A O 1
ATOM 688 N N . THR A 1 88 ? 2.238 -7.265 21.594 1.00 93.62 88 THR A N 1
ATOM 689 C CA . THR A 1 88 ? 1.835 -6.518 22.793 1.00 93.62 88 THR A CA 1
ATOM 690 C C . TH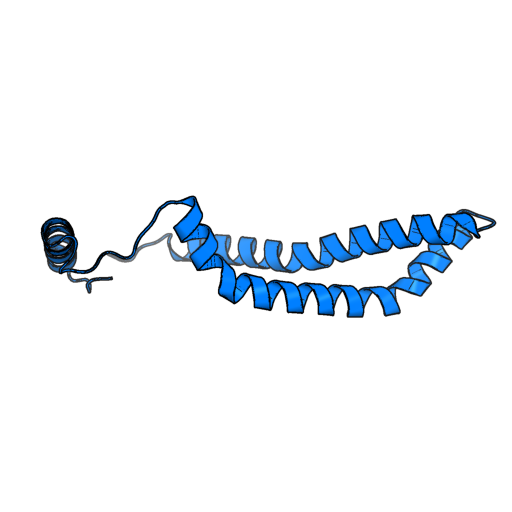R A 1 88 ? 1.642 -7.413 24.017 1.00 93.62 88 THR A C 1
ATOM 692 O O . THR A 1 88 ? 1.541 -6.898 25.130 1.00 93.62 88 THR A O 1
ATOM 695 N N . GLY A 1 89 ? 1.583 -8.737 23.833 1.00 89.38 89 GLY A N 1
ATOM 696 C CA . GLY A 1 89 ? 1.160 -9.678 24.870 1.00 89.38 89 GLY A CA 1
ATOM 697 C C . GLY A 1 89 ? -0.302 -9.477 25.284 1.00 89.38 89 GLY A C 1
ATOM 698 O O . GLY A 1 89 ? -0.699 -9.896 26.376 1.00 89.38 89 GLY A O 1
ATOM 699 N N . ALA A 1 90 ? -1.092 -8.792 24.452 1.00 87.25 90 ALA A N 1
ATOM 700 C CA . ALA A 1 90 ? -2.491 -8.541 24.729 1.00 87.25 90 ALA A CA 1
ATOM 701 C C . ALA A 1 90 ? -3.273 -9.851 24.648 1.00 87.25 90 ALA A C 1
ATOM 703 O O . ALA A 1 90 ? -3.060 -10.690 23.779 1.00 87.25 90 ALA A O 1
ATOM 704 N N . ASN A 1 91 ? -4.201 -10.014 25.582 1.00 85.50 91 ASN A N 1
ATOM 705 C CA . ASN A 1 91 ? -5.130 -11.127 25.599 1.00 85.50 91 ASN A CA 1
ATOM 706 C C . ASN A 1 91 ? -6.533 -10.567 25.791 1.00 85.50 91 ASN A C 1
ATOM 708 O O . ASN A 1 91 ? -6.733 -9.591 26.522 1.00 85.50 91 ASN A O 1
ATOM 712 N N . ARG A 1 92 ? -7.515 -11.186 25.138 1.00 83.31 92 ARG A N 1
ATOM 713 C CA . ARG A 1 92 ? -8.909 -10.767 25.259 1.00 83.31 92 ARG A CA 1
ATOM 714 C C . ARG A 1 92 ? -9.386 -10.976 26.696 1.00 83.31 92 ARG A C 1
ATOM 716 O O . ARG A 1 92 ? -9.363 -12.093 27.206 1.00 83.31 92 ARG A O 1
ATOM 723 N N . VAL A 1 93 ? -9.824 -9.895 27.338 1.00 87.19 93 VAL A N 1
ATOM 724 C CA . VAL A 1 93 ? -10.353 -9.944 28.703 1.00 87.19 93 VAL A CA 1
ATOM 725 C C . VAL A 1 93 ? -11.836 -10.279 28.654 1.00 87.19 93 VAL A C 1
ATOM 727 O O . VAL A 1 93 ? -12.629 -9.573 28.034 1.00 87.19 93 VAL A O 1
ATOM 730 N N . GLU A 1 94 ? -12.217 -11.341 29.352 1.00 87.81 94 GLU A N 1
ATOM 731 C CA . GLU A 1 94 ? -13.610 -11.688 29.586 1.00 87.81 94 GLU A CA 1
ATOM 732 C C . GLU A 1 94 ? -14.016 -11.293 31.008 1.00 87.81 94 GLU A C 1
ATOM 734 O O . GLU A 1 94 ? -13.200 -11.253 31.931 1.00 87.81 94 GLU A O 1
ATOM 739 N N . ARG A 1 95 ? -15.315 -11.072 31.240 1.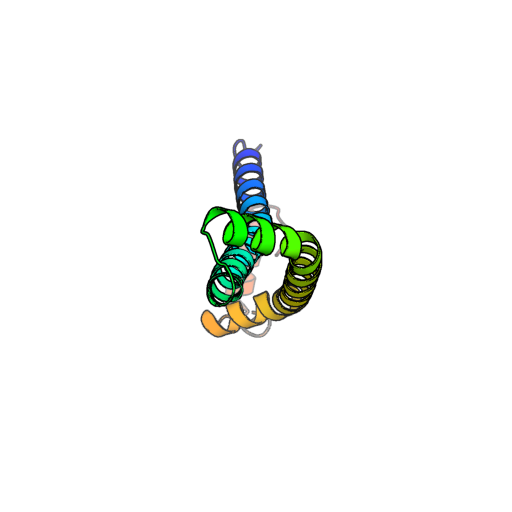00 85.94 95 ARG A N 1
ATOM 740 C CA . ARG A 1 95 ? -15.823 -10.763 32.589 1.00 85.94 95 ARG A CA 1
ATOM 741 C C . ARG A 1 95 ? -15.410 -11.808 33.633 1.00 85.94 95 ARG A C 1
ATOM 743 O O . ARG A 1 95 ? -15.216 -11.468 34.795 1.00 85.94 95 ARG A O 1
ATOM 750 N N . LYS A 1 96 ? -15.291 -13.076 33.224 1.00 89.88 96 LYS A N 1
ATOM 751 C CA . LYS A 1 96 ? -14.868 -14.178 34.099 1.00 89.88 96 LYS A CA 1
ATOM 752 C C . LYS A 1 96 ? -13.377 -14.135 34.433 1.00 89.88 96 LYS A C 1
ATOM 754 O O . LYS A 1 96 ? -13.019 -14.574 35.519 1.00 89.88 96 LYS A O 1
ATOM 759 N N . SER A 1 97 ? -12.533 -13.649 33.521 1.00 90.81 97 SER A N 1
ATOM 760 C CA . SER A 1 97 ? -11.083 -13.633 33.721 1.00 90.81 97 SER A CA 1
ATOM 761 C C . SER A 1 97 ? -10.652 -12.486 34.630 1.00 90.81 97 SER A C 1
ATOM 763 O O . SER A 1 97 ? -9.819 -12.698 35.498 1.00 90.81 97 SER A O 1
ATOM 765 N N . GLU A 1 98 ? -11.245 -11.297 34.474 1.00 91.44 98 GLU A N 1
ATOM 766 C CA . GLU A 1 98 ? -10.910 -10.128 35.300 1.00 91.44 98 GLU A CA 1
ATOM 767 C C . GLU A 1 98 ? -12.171 -9.325 35.692 1.00 91.44 98 GLU A C 1
ATOM 769 O O . GLU A 1 98 ? -12.454 -8.253 35.140 1.00 91.44 98 GLU A O 1
ATOM 774 N N . PRO A 1 99 ? -12.971 -9.822 36.656 1.00 93.44 99 PRO A N 1
ATOM 775 C CA . PRO A 1 99 ? -14.258 -9.222 37.010 1.00 93.44 99 PRO A CA 1
ATOM 776 C C . PRO A 1 99 ? -14.122 -7.816 37.601 1.00 93.44 99 PRO A C 1
ATOM 778 O O . PRO A 1 99 ? -15.013 -6.984 37.425 1.00 93.44 99 PRO A O 1
ATOM 781 N N . ARG A 1 100 ? -13.008 -7.514 38.284 1.00 94.56 100 ARG A N 1
ATOM 782 C CA . ARG A 1 100 ? -12.774 -6.185 38.864 1.00 94.56 100 ARG A CA 1
ATOM 783 C C . ARG A 1 100 ? -12.584 -5.131 37.777 1.00 94.56 100 ARG A C 1
ATOM 785 O O . ARG A 1 100 ? -13.208 -4.075 37.862 1.00 94.56 100 ARG A O 1
ATOM 792 N N . LEU A 1 101 ? -11.759 -5.419 36.767 1.00 92.38 101 LEU A N 1
ATOM 793 C CA . LEU A 1 101 ? -11.551 -4.522 35.627 1.00 92.38 101 LEU A CA 1
ATOM 794 C C . LEU A 1 101 ? -12.859 -4.312 34.863 1.00 92.38 101 LEU A C 1
ATOM 796 O O . LEU A 1 101 ? -13.225 -3.171 34.584 1.00 92.38 101 LEU A O 1
ATOM 800 N N . TRP A 1 102 ? -13.587 -5.401 34.603 1.00 94.25 102 TRP A N 1
ATOM 801 C CA . TRP A 1 102 ? -14.868 -5.346 33.904 1.00 94.25 102 TRP A CA 1
ATOM 802 C C . TRP A 1 102 ? -15.880 -4.453 34.624 1.00 94.25 102 TRP A C 1
ATOM 804 O O . TRP A 1 102 ? -16.454 -3.557 34.015 1.00 94.25 102 TRP A O 1
ATOM 814 N N . ASN A 1 103 ? -16.058 -4.643 35.935 1.00 94.00 103 ASN A N 1
ATOM 815 C CA . ASN A 1 103 ? -17.010 -3.858 36.722 1.00 94.00 103 ASN A CA 1
ATOM 816 C C . ASN A 1 103 ? -16.595 -2.378 36.836 1.00 94.00 103 ASN A C 1
ATOM 818 O O . ASN A 1 103 ? -17.454 -1.499 36.856 1.00 94.00 103 ASN A O 1
ATOM 822 N N . LEU A 1 104 ? -15.291 -2.077 36.913 1.00 95.25 104 LEU A N 1
ATOM 823 C CA . LEU A 1 104 ? -14.805 -0.691 36.902 1.00 95.25 104 LEU A CA 1
ATOM 824 C C . LEU A 1 104 ? -15.136 -0.000 35.576 1.00 95.25 104 LEU A C 1
ATOM 826 O O . LEU A 1 104 ? -15.650 1.119 35.587 1.00 95.25 104 LEU A O 1
ATOM 830 N N . LEU A 1 105 ? -14.879 -0.674 34.453 1.00 94.12 105 LEU A N 1
ATOM 831 C CA . LEU A 1 105 ? -15.209 -0.158 33.128 1.00 94.12 105 LEU A CA 1
ATOM 832 C C . LEU A 1 105 ? -16.729 -0.003 32.951 1.00 94.12 105 LEU A C 1
ATOM 834 O O . LEU A 1 105 ? -17.177 1.050 32.508 1.00 94.12 105 LEU A O 1
ATOM 838 N N . GLU A 1 106 ? -17.519 -0.986 33.395 1.00 94.06 106 GLU A N 1
ATOM 839 C CA . GLU A 1 106 ? -18.990 -0.965 33.365 1.00 94.06 106 GLU A CA 1
ATOM 840 C C . GLU A 1 106 ? -19.554 0.234 34.132 1.00 94.06 106 GLU A C 1
ATOM 842 O O . GLU A 1 106 ? -20.342 1.006 33.584 1.00 94.06 106 GLU A O 1
ATOM 847 N N . ASN A 1 107 ? -19.077 0.474 35.354 1.00 95.94 107 ASN A N 1
ATOM 848 C CA . ASN A 1 107 ? -19.489 1.633 36.144 1.00 95.94 107 ASN A CA 1
ATOM 849 C C . ASN A 1 107 ? -19.113 2.964 35.472 1.00 95.94 107 ASN A C 1
ATOM 851 O O . ASN A 1 107 ? -19.903 3.912 35.490 1.00 95.94 107 ASN A O 1
ATOM 855 N N . LEU A 1 108 ? -17.931 3.050 34.850 1.00 95.62 108 LEU A N 1
ATOM 856 C CA . LEU A 1 108 ? -17.520 4.239 34.100 1.00 95.62 108 LEU A CA 1
ATOM 857 C C . LEU A 1 108 ? -18.417 4.470 32.878 1.00 95.62 108 LEU A C 1
ATOM 859 O O . LEU A 1 108 ? -18.881 5.594 32.676 1.00 95.62 108 LEU A O 1
ATOM 863 N N . CYS A 1 109 ? -18.717 3.426 32.106 1.00 94.56 109 CYS A N 1
ATOM 864 C CA . CYS A 1 109 ? -19.618 3.496 30.958 1.00 94.56 109 CYS A CA 1
ATOM 865 C C . CYS A 1 109 ? -21.031 3.935 31.369 1.00 94.56 109 CYS A C 1
ATOM 867 O O . CYS A 1 109 ? -21.573 4.863 30.765 1.00 94.56 109 CYS A O 1
ATOM 869 N N . ILE A 1 110 ? -21.577 3.377 32.459 1.00 94.75 110 ILE A N 1
ATOM 870 C CA . ILE A 1 110 ? -22.866 3.793 33.039 1.00 94.75 110 ILE A CA 1
ATOM 871 C C . ILE A 1 110 ? -22.829 5.274 33.436 1.00 94.75 110 ILE A C 1
ATOM 873 O O . ILE A 1 110 ? -23.733 6.025 33.076 1.00 94.75 110 ILE A O 1
ATOM 877 N N . SER A 1 111 ? -21.758 5.731 34.100 1.00 95.81 111 SER A N 1
ATOM 878 C CA . SER A 1 111 ? -21.612 7.139 34.510 1.00 95.81 111 SER A CA 1
ATOM 879 C C . SER A 1 111 ? -21.602 8.124 33.333 1.00 95.81 111 SER A C 1
ATOM 881 O O . SER A 1 111 ? -21.905 9.305 33.500 1.00 95.81 111 SER A O 1
ATOM 883 N N . ARG A 1 112 ? -21.247 7.645 32.134 1.00 93.25 112 ARG A N 1
ATOM 884 C CA . ARG A 1 112 ? -21.199 8.427 30.894 1.00 93.25 112 ARG A CA 1
ATOM 885 C C . ARG A 1 112 ? -22.368 8.138 29.950 1.00 93.25 112 ARG A C 1
ATOM 887 O O . ARG A 1 112 ? -22.436 8.773 28.901 1.00 93.25 112 ARG A O 1
ATOM 894 N N . GLY A 1 113 ? -23.279 7.232 30.315 1.00 92.69 113 GLY A N 1
ATOM 895 C CA . GLY A 1 113 ? -24.424 6.841 29.493 1.00 92.69 113 GLY A CA 1
ATOM 896 C C . GLY A 1 113 ? -24.040 6.180 28.164 1.00 92.69 113 GLY A C 1
ATOM 897 O O . GLY A 1 113 ? -24.762 6.345 27.184 1.00 92.69 113 GLY A O 1
ATOM 898 N N . ILE A 1 114 ? -22.900 5.482 28.107 1.00 93.44 114 ILE A N 1
ATOM 899 C CA . ILE A 1 114 ? -22.428 4.767 26.909 1.00 93.44 114 ILE A CA 1
ATOM 900 C C . ILE A 1 114 ? -22.475 3.252 27.119 1.00 93.44 114 ILE A C 1
ATOM 902 O O . ILE A 1 114 ? -22.406 2.767 28.247 1.00 93.44 114 ILE A O 1
ATOM 906 N N . THR A 1 115 ? -22.587 2.495 26.028 1.00 90.12 115 THR A N 1
ATOM 907 C CA . THR A 1 115 ? -22.544 1.028 26.061 1.00 90.12 115 THR A CA 1
ATOM 908 C C . THR A 1 115 ? -21.138 0.524 26.381 1.00 90.12 115 THR A C 1
ATOM 910 O O . THR A 1 115 ? -20.150 1.169 26.027 1.00 90.12 115 THR A O 1
ATOM 913 N N . MET A 1 116 ? -21.051 -0.635 27.037 1.00 89.12 116 MET A N 1
ATOM 914 C CA . MET A 1 116 ? -19.776 -1.324 27.243 1.00 89.12 116 MET A CA 1
ATOM 915 C C . MET A 1 116 ? -19.165 -1.719 25.889 1.00 89.12 116 MET A C 1
ATOM 917 O O . MET A 1 116 ? -19.879 -2.338 25.094 1.00 89.12 116 MET A O 1
ATOM 921 N N . PRO A 1 117 ? -17.909 -1.324 25.612 1.00 83.81 117 PRO A N 1
ATOM 922 C CA . PRO A 1 117 ? -17.179 -1.755 24.424 1.00 83.81 117 PRO A CA 1
ATOM 923 C C . PRO A 1 117 ? -16.720 -3.216 24.517 1.00 83.81 117 PRO A C 1
ATOM 925 O O . PRO A 1 117 ? -16.615 -3.749 25.648 1.00 83.81 117 PRO A O 1
#

Sequence (117 aa):
MQSYGLNTYIWNNRLKSILLLIGFPVLLLLIAYAVALVVVSFDAYSVDQGFRDAVSLLPAIIPIVLAVTAAWWVIAWFANQDIIDTITGANRVERKSEPRLWNLLENLCISRGITMP

Radius of gyration: 24.58 Å; chains: 1; bounding box: 49×34×65 Å